Protein AF-A0A8I0LDJ9-F1 (afdb_monomer)

pLDDT: mean 96.71, std 2.51, range [83.69, 98.75]

Sequence (84 aa):
HLNAAIPEDIAFADSRIRKETIAAEDVLQDMGVFSMISSDSQAMGRVGEVITRTWQVAHRMKEQRGPLDGDFEHNDNNRIKRYI

Structure (mmCIF, N/CA/C/O backbone):
data_AF-A0A8I0LDJ9-F1
#
_entry.id   AF-A0A8I0LDJ9-F1
#
loop_
_atom_site.group_PDB
_atom_site.id
_atom_site.type_symbol
_atom_site.label_atom_id
_atom_site.label_alt_id
_atom_site.label_comp_id
_atom_site.label_asym_id
_atom_site.label_entity_id
_atom_site.label_seq_id
_atom_site.pdbx_PDB_ins_code
_atom_site.Cartn_x
_atom_site.Cartn_y
_atom_site.Cartn_z
_atom_site.occupancy
_atom_site.B_iso_or_equiv
_atom_site.auth_seq_id
_atom_site.auth_comp_id
_atom_site.auth_asym_id
_atom_site.auth_atom_id
_atom_site.pdbx_PDB_model_num
ATOM 1 N N . HIS A 1 1 ? 21.282 -3.818 -14.916 1.00 83.69 1 HIS A N 1
ATOM 2 C CA . HIS A 1 1 ? 20.554 -2.756 -15.632 1.00 83.69 1 HIS A CA 1
ATOM 3 C C . HIS A 1 1 ? 19.939 -3.407 -16.854 1.00 83.69 1 HIS A C 1
ATOM 5 O O . HIS A 1 1 ? 20.679 -4.077 -17.559 1.00 83.69 1 HIS A O 1
ATOM 11 N N . LEU A 1 2 ? 18.619 -3.300 -17.021 1.00 92.06 2 LEU A N 1
ATOM 12 C CA . LEU A 1 2 ? 17.890 -3.875 -18.159 1.00 92.06 2 LEU A CA 1
ATOM 13 C C . LEU A 1 2 ? 17.894 -2.890 -19.334 1.00 92.06 2 LEU A C 1
ATOM 15 O O . LEU A 1 2 ? 17.935 -1.677 -19.115 1.00 92.06 2 LEU A O 1
ATOM 19 N N . ASN A 1 3 ? 17.843 -3.402 -20.558 1.00 94.94 3 ASN A N 1
ATOM 20 C CA . ASN A 1 3 ? 17.831 -2.629 -21.791 1.00 94.94 3 ASN A CA 1
ATOM 21 C C . ASN A 1 3 ? 16.476 -2.753 -22.504 1.00 94.94 3 ASN A C 1
ATOM 23 O O . ASN A 1 3 ? 16.102 -3.820 -22.976 1.00 94.94 3 ASN A O 1
ATOM 27 N N . ALA A 1 4 ? 15.777 -1.628 -22.663 1.00 95.62 4 ALA A N 1
ATOM 28 C CA . ALA A 1 4 ? 14.471 -1.572 -23.321 1.00 95.62 4 ALA A CA 1
ATOM 29 C C . ALA A 1 4 ? 14.499 -1.880 -24.835 1.00 95.62 4 ALA A C 1
ATOM 31 O O . ALA A 1 4 ? 13.443 -1.962 -25.449 1.00 95.62 4 ALA A O 1
ATOM 32 N N . ALA A 1 5 ? 15.675 -2.027 -25.453 1.00 96.44 5 ALA A N 1
ATOM 33 C CA . ALA A 1 5 ? 15.810 -2.449 -26.849 1.00 96.44 5 ALA A CA 1
ATOM 34 C C . ALA A 1 5 ? 15.932 -3.976 -27.020 1.00 96.44 5 ALA A C 1
ATOM 36 O O . ALA A 1 5 ? 15.902 -4.456 -28.152 1.00 96.44 5 ALA A O 1
ATOM 37 N N . ILE A 1 6 ? 16.096 -4.733 -25.927 1.00 97.06 6 ILE A N 1
A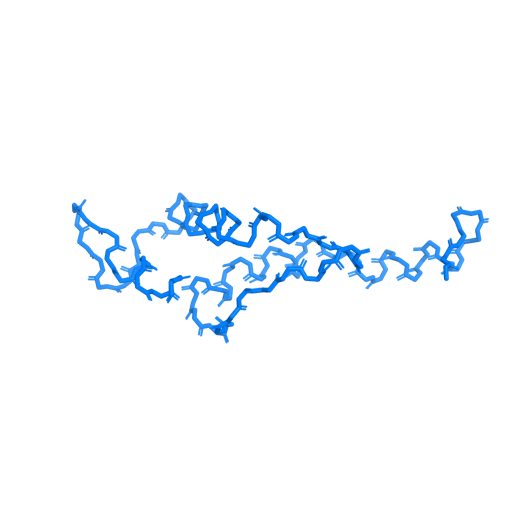TOM 38 C CA . ILE A 1 6 ? 16.268 -6.191 -25.947 1.00 97.06 6 ILE A CA 1
ATOM 39 C C . ILE A 1 6 ? 14.924 -6.847 -25.576 1.00 97.06 6 ILE A C 1
ATOM 41 O O . ILE A 1 6 ? 14.462 -6.661 -24.447 1.00 97.06 6 ILE A O 1
ATOM 45 N N . PRO A 1 7 ? 14.276 -7.608 -26.481 1.00 96.75 7 PRO A N 1
ATOM 46 C CA . PRO A 1 7 ? 12.985 -8.248 -26.208 1.00 96.75 7 PRO A CA 1
ATOM 47 C C . PRO A 1 7 ? 12.983 -9.148 -24.966 1.00 96.75 7 PRO A C 1
ATOM 49 O O . PRO A 1 7 ? 11.996 -9.189 -24.237 1.00 96.75 7 PRO A O 1
ATOM 52 N N . GLU A 1 8 ? 14.089 -9.837 -24.693 1.00 96.94 8 GLU A N 1
ATOM 53 C CA . GLU A 1 8 ? 14.253 -10.708 -23.528 1.00 96.94 8 GLU A CA 1
ATOM 54 C C . GLU A 1 8 ? 14.252 -9.920 -22.208 1.00 96.94 8 GLU A C 1
ATOM 56 O O . GLU A 1 8 ? 13.656 -10.366 -21.227 1.00 96.94 8 GLU A O 1
ATOM 61 N N . ASP A 1 9 ? 14.854 -8.727 -22.188 1.00 97.50 9 ASP A N 1
ATOM 62 C CA . ASP A 1 9 ? 14.869 -7.847 -21.014 1.00 97.50 9 ASP A CA 1
ATOM 63 C C . ASP A 1 9 ? 13.475 -7.261 -20.739 1.00 97.50 9 ASP A C 1
ATOM 65 O O . ASP A 1 9 ? 13.079 -7.124 -19.578 1.00 97.50 9 ASP A O 1
ATOM 69 N N . ILE A 1 10 ? 12.709 -6.963 -21.798 1.00 95.81 10 ILE A N 1
ATOM 70 C CA . ILE A 1 10 ? 11.300 -6.554 -21.691 1.00 95.81 10 ILE A CA 1
ATOM 71 C C . ILE A 1 10 ? 10.466 -7.712 -21.142 1.00 95.81 10 ILE A C 1
ATOM 73 O O . ILE A 1 10 ? 9.759 -7.539 -20.153 1.00 95.81 10 ILE A O 1
ATOM 77 N N . ALA A 1 11 ? 10.596 -8.908 -21.722 1.00 96.19 11 ALA A N 1
ATOM 78 C CA . ALA A 1 11 ? 9.864 -10.088 -21.271 1.00 96.19 11 ALA A CA 1
ATOM 79 C C . ALA A 1 11 ? 10.174 -10.422 -19.801 1.00 96.19 11 ALA A C 1
ATOM 81 O O . ALA A 1 11 ? 9.276 -10.779 -19.034 1.00 96.19 11 ALA A O 1
ATOM 82 N N . PHE A 1 12 ? 11.430 -10.254 -19.374 1.00 95.69 12 PHE A N 1
ATOM 83 C CA . PHE A 1 12 ? 11.816 -10.391 -17.973 1.00 95.69 12 PHE A CA 1
ATOM 84 C C . PHE A 1 12 ? 11.130 -9.344 -17.082 1.00 95.69 12 PHE A C 1
ATOM 86 O O . PHE A 1 12 ? 10.583 -9.707 -16.036 1.00 95.69 12 PHE A O 1
ATOM 93 N N . ALA A 1 13 ? 11.104 -8.070 -17.487 1.00 95.31 13 ALA A N 1
ATOM 94 C CA . ALA A 1 13 ? 10.417 -7.010 -16.749 1.00 95.31 13 ALA A CA 1
ATOM 95 C C . ALA A 1 13 ? 8.897 -7.249 -16.651 1.00 95.31 13 ALA A C 1
ATOM 97 O O . ALA A 1 13 ? 8.343 -7.172 -15.550 1.00 95.31 13 ALA A O 1
ATOM 98 N N . ASP A 1 14 ? 8.242 -7.629 -17.750 1.00 93.75 14 ASP A N 1
ATOM 99 C CA . ASP A 1 14 ? 6.807 -7.945 -17.797 1.00 93.75 14 ASP A CA 1
ATOM 100 C C . ASP A 1 14 ? 6.466 -9.149 -16.914 1.00 93.75 14 ASP A C 1
ATOM 102 O O . ASP A 1 14 ? 5.453 -9.166 -16.214 1.00 93.75 14 ASP A O 1
ATOM 106 N N . SER A 1 15 ? 7.362 -10.138 -16.849 1.00 95.62 15 SER A N 1
ATOM 107 C CA . SER A 1 15 ? 7.203 -11.269 -15.935 1.00 95.62 15 SER A CA 1
ATOM 108 C C . SER A 1 15 ? 7.291 -10.867 -14.459 1.00 95.62 15 SER A C 1
ATOM 110 O O . SER A 1 15 ? 6.894 -11.648 -13.596 1.00 95.62 15 SER A O 1
ATOM 112 N N . ARG A 1 16 ? 7.805 -9.678 -14.126 1.00 97.06 16 ARG A N 1
ATOM 113 C CA . ARG A 1 16 ? 7.969 -9.202 -12.745 1.00 97.06 16 ARG A CA 1
ATOM 114 C C . ARG A 1 16 ? 6.895 -8.194 -12.337 1.00 97.06 16 ARG A C 1
ATOM 116 O O . ARG A 1 16 ? 6.446 -8.241 -11.194 1.00 97.06 16 ARG A O 1
ATOM 123 N N . ILE A 1 17 ? 6.473 -7.306 -13.235 1.00 96.88 17 ILE A N 1
ATOM 124 C CA . ILE A 1 17 ? 5.484 -6.258 -12.946 1.00 96.88 17 ILE A CA 1
ATOM 125 C C . ILE A 1 17 ? 4.079 -6.770 -13.269 1.00 96.88 17 ILE A C 1
ATOM 127 O O . ILE A 1 17 ? 3.595 -6.648 -14.389 1.00 96.88 17 ILE A O 1
ATOM 131 N N . ARG A 1 18 ? 3.411 -7.349 -12.267 1.00 98.06 18 ARG A N 1
ATOM 132 C CA . ARG A 1 18 ? 2.091 -7.978 -12.432 1.00 98.06 18 ARG A CA 1
ATOM 133 C C . ARG A 1 18 ? 1.034 -7.211 -11.653 1.00 98.06 18 ARG A C 1
ATOM 135 O O . ARG A 1 18 ? 1.146 -7.034 -10.438 1.00 98.06 18 ARG A O 1
ATOM 142 N N . LYS A 1 19 ? -0.016 -6.767 -12.343 1.00 97.81 19 LYS A N 1
ATOM 143 C CA . LYS A 1 19 ? -1.091 -5.963 -11.743 1.00 97.81 19 LYS A CA 1
ATOM 144 C C . LYS A 1 19 ? -1.839 -6.741 -10.660 1.00 97.81 19 LYS A C 1
ATOM 146 O O . LYS A 1 19 ? -2.241 -6.167 -9.653 1.00 97.81 19 LYS A O 1
ATOM 151 N N . GLU A 1 20 ? -1.996 -8.042 -10.862 1.00 97.69 20 GLU A N 1
ATOM 152 C CA . GLU A 1 20 ? -2.712 -8.957 -9.980 1.00 97.69 20 GLU A CA 1
ATOM 153 C C . GLU A 1 20 ? -2.012 -9.069 -8.627 1.00 97.69 20 GLU A C 1
ATOM 155 O O . GLU A 1 20 ? -2.659 -8.968 -7.588 1.00 97.69 20 GLU A O 1
ATOM 160 N N . THR A 1 21 ? -0.684 -9.224 -8.624 1.00 98.06 21 THR A N 1
ATOM 161 C CA . THR A 1 21 ? 0.078 -9.373 -7.377 1.00 98.06 21 THR A CA 1
ATOM 162 C C . THR A 1 21 ? 0.219 -8.052 -6.631 1.00 98.06 21 THR A C 1
ATOM 164 O O . THR A 1 21 ? 0.183 -8.060 -5.408 1.00 98.06 21 THR A O 1
ATOM 167 N N . ILE A 1 22 ? 0.306 -6.923 -7.344 1.00 98.19 22 ILE A N 1
ATOM 168 C CA . ILE A 1 22 ? 0.295 -5.584 -6.729 1.00 98.19 22 ILE A CA 1
ATOM 169 C C . ILE A 1 22 ? -1.072 -5.300 -6.085 1.00 98.19 22 ILE A C 1
ATOM 171 O O . ILE A 1 22 ? -1.147 -4.788 -4.976 1.00 98.19 22 ILE A O 1
ATOM 175 N N . ALA A 1 23 ? -2.177 -5.667 -6.741 1.00 97.62 23 ALA A N 1
ATOM 176 C CA . ALA A 1 23 ? -3.506 -5.527 -6.143 1.00 97.62 23 ALA A CA 1
ATOM 177 C C . ALA A 1 23 ? -3.705 -6.464 -4.938 1.00 97.62 23 ALA A C 1
ATOM 179 O O . ALA A 1 23 ? -4.357 -6.086 -3.966 1.00 97.62 23 ALA A O 1
ATOM 180 N N . ALA A 1 24 ? -3.143 -7.675 -4.992 1.00 98.25 24 ALA A N 1
ATOM 181 C CA . ALA A 1 24 ? -3.174 -8.607 -3.872 1.00 98.25 24 ALA A CA 1
ATOM 182 C C . ALA A 1 24 ? -2.378 -8.087 -2.664 1.00 98.25 24 ALA A C 1
ATOM 184 O O . ALA A 1 24 ? -2.816 -8.294 -1.537 1.00 98.25 24 ALA A O 1
ATOM 185 N N . GLU A 1 25 ? -1.256 -7.395 -2.879 1.00 98.62 25 GLU A N 1
ATOM 186 C CA . GLU A 1 25 ? -0.447 -6.798 -1.808 1.00 98.62 25 GLU A CA 1
ATOM 187 C C . GLU A 1 25 ? -1.262 -5.840 -0.928 1.00 98.62 25 GLU A C 1
ATOM 189 O O . GLU A 1 25 ? -1.247 -5.998 0.292 1.00 98.62 25 GLU A O 1
ATOM 194 N N . ASP A 1 26 ? -2.050 -4.935 -1.523 1.00 97.81 26 ASP A N 1
ATOM 195 C CA . ASP A 1 26 ? -2.930 -4.018 -0.777 1.00 97.81 26 ASP A CA 1
ATOM 196 C C . ASP A 1 26 ? -3.892 -4.788 0.155 1.00 97.81 26 ASP A C 1
ATOM 198 O O . ASP A 1 26 ? -4.049 -4.454 1.334 1.00 97.81 26 ASP A O 1
ATOM 202 N N . VAL A 1 27 ? -4.511 -5.858 -0.360 1.00 97.94 27 VAL A N 1
ATOM 203 C CA . VAL A 1 27 ? -5.457 -6.693 0.398 1.00 97.94 27 VAL A CA 1
ATOM 204 C C . VAL A 1 27 ? -4.743 -7.483 1.495 1.00 97.94 27 VAL A C 1
ATOM 206 O O . VAL A 1 27 ? -5.241 -7.559 2.617 1.00 97.94 27 VAL A O 1
ATOM 209 N N . LEU A 1 28 ? -3.577 -8.061 1.201 1.00 98.44 28 LEU A N 1
ATOM 210 C CA . LEU A 1 28 ? -2.785 -8.832 2.162 1.00 98.44 28 LEU A CA 1
ATOM 211 C C . LEU A 1 28 ? -2.254 -7.954 3.300 1.00 98.44 28 LEU A C 1
ATOM 213 O O . LEU A 1 28 ? -2.216 -8.405 4.448 1.00 98.44 28 LEU A O 1
ATOM 217 N N . GLN A 1 29 ? -1.914 -6.699 3.008 1.00 98.44 29 GLN A N 1
ATOM 218 C CA . GLN A 1 29 ? -1.572 -5.704 4.018 1.00 98.44 29 GLN A CA 1
ATOM 219 C C . GLN A 1 29 ? -2.774 -5.413 4.930 1.00 98.44 29 GLN A C 1
ATOM 221 O O . GLN A 1 29 ? -2.652 -5.499 6.152 1.00 98.44 29 GLN A O 1
ATOM 226 N N . ASP A 1 30 ? -3.958 -5.151 4.364 1.00 98.00 30 ASP A N 1
ATOM 227 C CA . ASP A 1 30 ? -5.177 -4.875 5.147 1.00 98.00 30 ASP A CA 1
ATOM 228 C C . ASP A 1 30 ? -5.650 -6.096 5.943 1.00 98.00 30 ASP A C 1
ATOM 230 O O . ASP A 1 30 ? -6.204 -5.954 7.029 1.00 98.00 30 ASP A O 1
ATOM 234 N N . MET A 1 31 ? -5.390 -7.313 5.455 1.00 97.62 31 MET A N 1
ATOM 235 C CA . MET A 1 31 ? -5.615 -8.566 6.187 1.00 97.62 31 MET A CA 1
ATOM 236 C C . MET A 1 31 ? -4.610 -8.792 7.328 1.00 97.62 31 MET A C 1
ATOM 238 O O . MET A 1 31 ? -4.847 -9.655 8.171 1.00 97.62 31 MET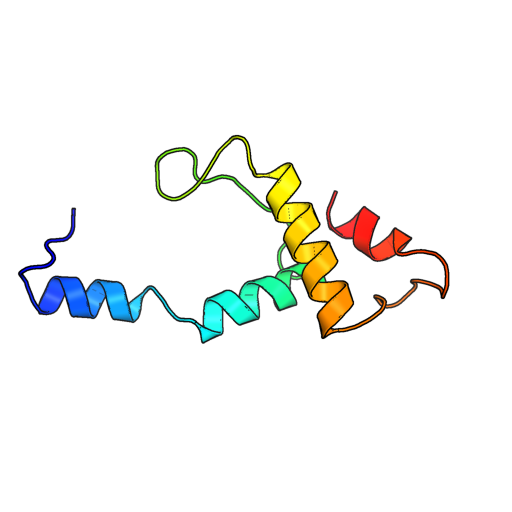 A O 1
ATOM 242 N N . GLY A 1 32 ? -3.516 -8.026 7.384 1.00 97.19 32 GLY A N 1
ATOM 243 C CA . GLY A 1 32 ? -2.441 -8.207 8.363 1.00 97.19 32 GLY A CA 1
ATOM 244 C C . GLY A 1 32 ? -1.541 -9.412 8.077 1.00 97.19 32 GLY A C 1
ATOM 245 O O . GLY A 1 32 ? -0.845 -9.877 8.977 1.00 97.19 32 GLY A O 1
ATOM 246 N N . VAL A 1 33 ? -1.559 -9.937 6.846 1.00 98.25 33 VAL A N 1
ATOM 247 C CA . VAL A 1 33 ? -0.655 -11.016 6.412 1.00 98.25 33 VAL A CA 1
ATOM 248 C C . VAL A 1 33 ? 0.764 -10.474 6.248 1.00 98.25 33 VAL A C 1
ATOM 250 O O . VAL A 1 33 ? 1.728 -11.121 6.652 1.00 98.25 33 VAL A O 1
ATOM 253 N N . PHE A 1 34 ? 0.893 -9.266 5.697 1.00 97.94 34 PHE A N 1
ATOM 254 C CA . PHE A 1 34 ? 2.142 -8.514 5.709 1.00 97.94 34 PHE A CA 1
ATOM 255 C C . PHE A 1 34 ? 2.210 -7.623 6.945 1.00 97.94 34 PHE A C 1
ATOM 257 O O . PHE A 1 34 ? 1.267 -6.908 7.272 1.00 97.94 34 PHE A O 1
ATOM 264 N N . SER A 1 35 ? 3.341 -7.688 7.646 1.00 97.06 35 SER A N 1
ATOM 265 C CA . SER A 1 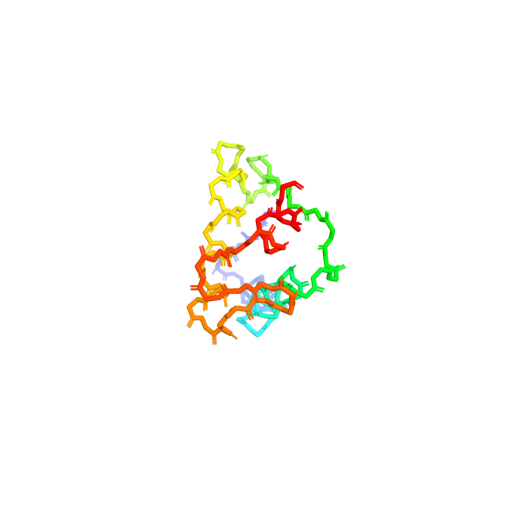35 ? 3.489 -7.073 8.971 1.00 97.06 35 SER A CA 1
ATOM 266 C C . SER A 1 35 ? 4.272 -5.761 8.962 1.00 97.06 35 SER A C 1
ATOM 268 O O . SER A 1 35 ? 4.403 -5.138 10.008 1.00 97.06 35 SER A O 1
ATOM 270 N N . MET A 1 36 ? 4.842 -5.356 7.822 1.00 97.75 36 MET A N 1
ATOM 271 C CA . MET A 1 36 ? 5.710 -4.178 7.719 1.00 97.75 36 MET A CA 1
ATOM 272 C C . MET A 1 36 ? 5.657 -3.569 6.316 1.00 97.75 36 MET A C 1
ATOM 274 O O . MET A 1 36 ? 5.586 -4.296 5.329 1.00 97.75 36 MET A O 1
ATOM 278 N N . ILE A 1 37 ? 5.786 -2.243 6.241 1.00 98.00 37 ILE A N 1
ATOM 279 C CA . ILE A 1 37 ? 5.997 -1.483 5.002 1.00 98.00 37 ILE A CA 1
ATOM 280 C C . ILE A 1 37 ? 7.381 -0.830 5.086 1.00 98.00 37 ILE A C 1
ATOM 282 O O . ILE A 1 37 ? 7.746 -0.267 6.118 1.00 98.00 37 ILE A O 1
ATOM 286 N N . SER A 1 38 ? 8.165 -0.900 4.008 1.00 97.69 38 SER A N 1
ATOM 287 C CA . SER A 1 38 ? 9.511 -0.312 3.936 1.00 97.69 38 SER A CA 1
ATOM 288 C C . SER A 1 38 ? 9.692 0.543 2.677 1.00 97.69 38 SER A C 1
ATOM 290 O O . SER A 1 38 ? 8.810 0.594 1.824 1.00 97.69 38 SER A O 1
ATOM 292 N N . SER A 1 39 ? 10.807 1.276 2.583 1.00 97.75 39 SER A N 1
ATOM 293 C CA . SER A 1 39 ? 10.979 2.310 1.551 1.00 97.75 39 SER A CA 1
ATOM 294 C C . SER A 1 39 ? 11.638 1.854 0.260 1.00 97.75 39 SER A C 1
ATOM 296 O O . SER A 1 39 ? 11.390 2.484 -0.759 1.00 97.75 39 SER A O 1
ATOM 298 N N . ASP A 1 40 ? 12.541 0.875 0.320 1.00 97.44 40 ASP A N 1
ATOM 299 C CA . ASP A 1 40 ? 13.505 0.584 -0.751 1.00 97.44 40 ASP A CA 1
ATOM 300 C C . ASP A 1 40 ? 14.192 1.856 -1.317 1.00 97.44 40 ASP A C 1
ATOM 302 O O . ASP A 1 40 ? 14.152 2.177 -2.510 1.00 97.44 40 ASP A O 1
ATOM 306 N N . SER A 1 41 ? 14.741 2.676 -0.411 1.00 95.00 41 SER A N 1
ATOM 307 C CA . SER A 1 41 ? 15.230 4.028 -0.703 1.00 95.00 41 SER A CA 1
ATOM 308 C C . SER A 1 41 ? 16.230 4.081 -1.860 1.00 95.00 41 SER A C 1
ATOM 310 O O . SER A 1 41 ? 17.294 3.471 -1.788 1.00 95.00 41 SER A O 1
ATOM 312 N N . GLN A 1 42 ? 15.912 4.879 -2.886 1.00 95.19 42 GLN A N 1
ATOM 313 C CA . GLN A 1 42 ? 16.738 5.104 -4.088 1.00 95.19 42 GLN A CA 1
ATOM 314 C C . GLN A 1 42 ? 16.982 3.857 -4.956 1.00 95.19 42 GLN A C 1
ATOM 316 O O . GLN A 1 42 ? 17.646 3.962 -5.986 1.00 95.19 42 GLN A O 1
ATOM 321 N N . ALA A 1 43 ? 16.411 2.709 -4.588 1.00 94.62 43 ALA A N 1
ATOM 322 C CA . ALA A 1 43 ? 16.609 1.428 -5.258 1.00 94.62 43 ALA A CA 1
ATOM 323 C C . ALA A 1 43 ? 15.293 0.761 -5.687 1.00 94.62 43 ALA A C 1
ATOM 325 O O . ALA A 1 43 ? 15.310 -0.431 -5.961 1.00 94.62 43 ALA A O 1
ATOM 326 N N . MET A 1 44 ? 14.215 1.560 -5.781 1.00 96.00 44 MET A N 1
ATOM 327 C CA . MET A 1 44 ? 12.880 1.343 -6.387 1.00 96.00 44 MET A CA 1
ATOM 328 C C . MET A 1 44 ? 11.758 1.983 -5.546 1.00 96.00 44 MET A C 1
ATOM 330 O O . MET A 1 44 ? 10.599 1.985 -5.964 1.00 96.00 44 MET A O 1
ATOM 334 N N . GLY A 1 45 ? 12.085 2.620 -4.418 1.00 97.00 45 GLY A N 1
ATOM 335 C CA . GLY A 1 45 ? 11.121 3.388 -3.640 1.00 97.00 45 GLY A CA 1
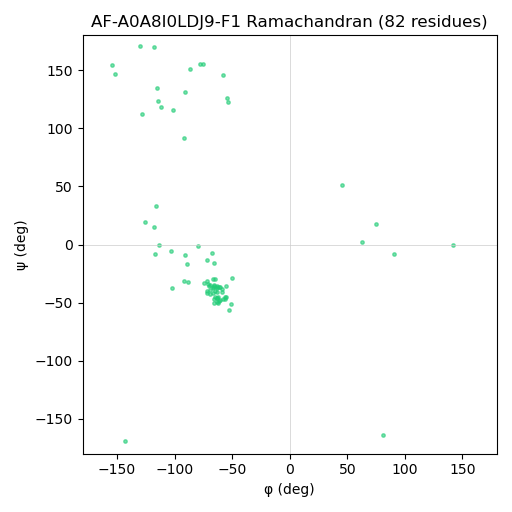ATOM 336 C C . GLY A 1 45 ? 11.672 4.661 -2.992 1.00 97.00 45 GLY A C 1
ATOM 337 O O . GLY A 1 45 ? 12.721 5.204 -3.361 1.00 97.00 45 GLY A O 1
ATOM 338 N N . ARG A 1 46 ? 10.860 5.231 -2.097 1.00 98.19 46 ARG A N 1
ATOM 339 C CA . ARG A 1 46 ? 10.948 6.632 -1.660 1.00 98.19 46 ARG A CA 1
ATOM 340 C C . ARG A 1 46 ? 10.983 6.717 -0.135 1.00 98.19 46 ARG A C 1
ATOM 342 O O . ARG A 1 46 ? 9.985 6.456 0.529 1.00 98.19 46 ARG A O 1
ATOM 349 N N . VAL A 1 47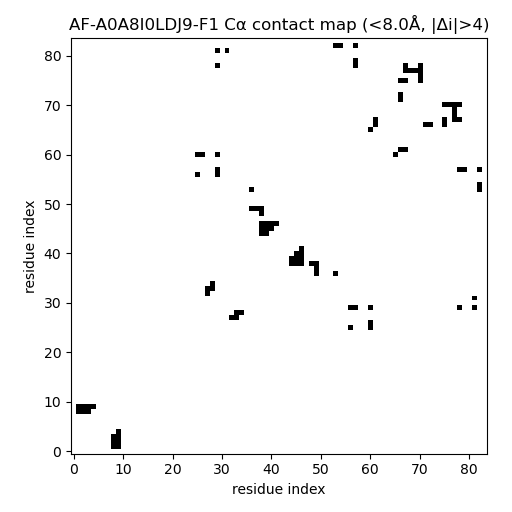 ? 12.123 7.138 0.420 1.00 98.06 47 VAL A N 1
ATOM 350 C CA . VAL A 1 47 ? 12.344 7.200 1.881 1.00 98.06 47 VAL A CA 1
ATOM 351 C C . VAL A 1 47 ? 11.374 8.144 2.600 1.00 98.06 47 VAL A C 1
ATOM 353 O O . VAL A 1 47 ? 10.903 7.827 3.686 1.00 98.06 47 VAL A O 1
ATOM 356 N N . GLY A 1 48 ? 11.018 9.270 1.976 1.00 98.19 48 GLY A N 1
ATOM 357 C CA . GLY A 1 48 ? 10.113 10.269 2.555 1.00 98.19 48 GLY A CA 1
ATOM 358 C C . GLY A 1 48 ? 8.624 9.926 2.461 1.00 98.19 48 GLY A C 1
ATOM 359 O O . GLY A 1 48 ? 7.802 10.712 2.917 1.00 98.19 48 GLY A O 1
ATOM 360 N N . GLU A 1 49 ? 8.259 8.789 1.861 1.00 98.62 49 GLU A N 1
ATOM 361 C CA . GLU A 1 49 ? 6.857 8.433 1.613 1.00 98.62 49 GLU A CA 1
ATOM 362 C C . GLU A 1 49 ? 6.373 7.213 2.402 1.00 98.62 49 GLU A C 1
ATOM 364 O O . GLU A 1 49 ? 5.201 6.883 2.278 1.00 98.62 49 GLU A O 1
ATOM 369 N N . VAL A 1 50 ? 7.207 6.566 3.229 1.00 98.50 50 VAL A N 1
ATOM 370 C CA . VAL A 1 50 ? 6.819 5.336 3.958 1.00 98.50 50 VAL A CA 1
ATOM 371 C C . VAL A 1 50 ? 5.519 5.542 4.736 1.00 98.50 50 VAL A C 1
ATOM 373 O O . VAL A 1 50 ? 4.531 4.866 4.477 1.00 98.50 50 VAL A O 1
ATOM 376 N N . ILE A 1 51 ? 5.489 6.548 5.614 1.00 98.69 51 ILE A N 1
ATOM 377 C CA . ILE A 1 51 ? 4.325 6.849 6.458 1.00 98.69 51 ILE A CA 1
ATOM 378 C C . ILE A 1 51 ? 3.114 7.240 5.599 1.00 98.69 51 ILE A C 1
ATOM 380 O O . ILE A 1 51 ? 2.010 6.746 5.805 1.00 98.69 51 ILE A O 1
ATOM 384 N N . THR A 1 52 ? 3.304 8.108 4.605 1.00 98.69 52 THR A N 1
ATOM 385 C CA . THR A 1 52 ? 2.209 8.563 3.738 1.00 98.69 52 THR A CA 1
ATOM 386 C C . THR A 1 52 ? 1.602 7.411 2.934 1.00 98.69 52 THR A C 1
ATOM 388 O O . THR A 1 52 ? 0.382 7.330 2.808 1.00 98.69 52 THR A O 1
ATOM 391 N N . ARG A 1 53 ? 2.426 6.496 2.409 1.00 98.56 53 ARG A N 1
ATOM 392 C CA . ARG A 1 53 ? 1.978 5.339 1.620 1.00 98.56 53 ARG A CA 1
ATOM 393 C C . ARG A 1 53 ? 1.237 4.326 2.481 1.00 98.56 53 ARG A C 1
ATOM 395 O O . ARG A 1 53 ? 0.190 3.854 2.050 1.00 98.56 53 ARG A O 1
ATOM 402 N N . THR A 1 54 ? 1.697 4.086 3.709 1.00 98.75 54 THR A N 1
ATOM 403 C CA . THR A 1 54 ? 0.972 3.294 4.712 1.00 98.75 54 THR A CA 1
ATOM 404 C C . THR A 1 54 ? -0.472 3.784 4.867 1.00 98.75 54 THR A C 1
ATOM 406 O O . THR A 1 54 ? -1.415 3.005 4.719 1.00 98.75 54 THR A O 1
ATOM 409 N N . TRP A 1 55 ? -0.669 5.089 5.072 1.00 98.75 55 TRP A N 1
ATOM 410 C CA . TRP A 1 55 ? -2.012 5.654 5.2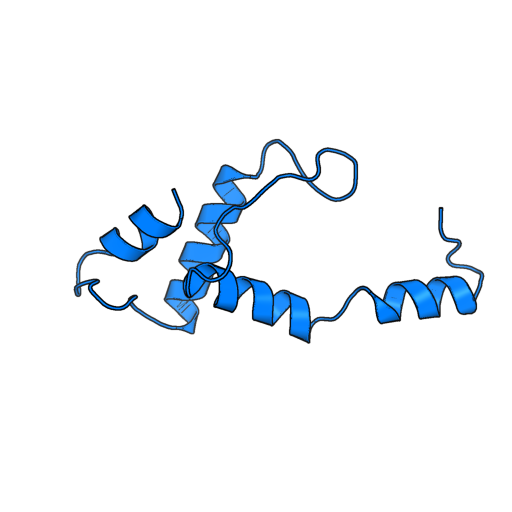41 1.00 98.75 55 TRP A CA 1
ATOM 411 C C . TRP A 1 55 ? -2.841 5.682 3.953 1.00 98.75 55 TRP A C 1
ATOM 413 O O . TRP A 1 55 ? -4.058 5.515 4.010 1.00 98.75 55 TRP A O 1
ATOM 423 N N . GLN A 1 56 ? -2.211 5.844 2.786 1.00 98.69 56 GLN A N 1
ATOM 424 C CA . GLN A 1 56 ? -2.904 5.766 1.496 1.00 98.69 56 GLN A CA 1
ATOM 425 C C . GLN A 1 56 ? -3.468 4.367 1.227 1.00 98.69 56 GLN A C 1
ATOM 427 O O . GLN A 1 56 ? -4.596 4.256 0.747 1.00 98.69 56 GLN A O 1
ATOM 432 N N . VAL A 1 57 ? -2.726 3.309 1.572 1.00 98.38 57 VAL A N 1
ATOM 433 C CA . VAL A 1 57 ? -3.221 1.928 1.465 1.00 98.38 57 VAL A CA 1
ATOM 434 C C . VAL A 1 57 ? -4.371 1.706 2.448 1.00 98.38 57 VAL A C 1
ATOM 436 O O . VAL A 1 57 ? -5.425 1.229 2.033 1.00 98.38 57 VAL A O 1
ATOM 439 N N . ALA A 1 58 ? -4.233 2.125 3.712 1.00 98.50 58 ALA A N 1
ATOM 440 C CA . ALA A 1 58 ? -5.312 2.017 4.702 1.00 98.50 58 ALA A CA 1
ATOM 441 C C . ALA A 1 58 ? -6.606 2.710 4.232 1.00 98.50 58 ALA A C 1
ATOM 443 O O . ALA A 1 58 ? -7.696 2.140 4.319 1.00 98.50 58 ALA A O 1
ATOM 444 N N . HIS A 1 59 ? -6.489 3.923 3.687 1.00 98.38 59 HIS A N 1
ATOM 445 C CA . HIS A 1 59 ? -7.614 4.670 3.129 1.00 98.38 59 HIS A CA 1
ATOM 446 C C . HIS A 1 59 ? -8.256 3.942 1.940 1.00 98.38 59 HIS A C 1
ATOM 448 O O . HIS A 1 59 ? -9.464 3.706 1.949 1.00 98.38 59 HIS A O 1
ATOM 454 N N . ARG A 1 60 ? -7.456 3.516 0.955 1.00 98.25 60 ARG A N 1
ATOM 455 C CA . ARG A 1 60 ? -7.953 2.785 -0.219 1.00 98.25 60 ARG A CA 1
ATOM 456 C C . ARG A 1 60 ? -8.672 1.495 0.176 1.00 98.25 60 ARG A C 1
ATOM 458 O O . ARG A 1 60 ? -9.705 1.159 -0.399 1.00 98.25 60 ARG A O 1
ATOM 465 N N . MET A 1 61 ? -8.142 0.768 1.154 1.00 98.19 61 MET A N 1
ATOM 466 C CA . MET A 1 61 ? -8.741 -0.479 1.628 1.00 98.19 61 MET A CA 1
ATOM 467 C C . MET A 1 61 ? -10.057 -0.240 2.358 1.00 98.19 61 MET A C 1
ATOM 469 O O . MET A 1 61 ? -10.998 -1.007 2.163 1.00 98.19 61 MET A O 1
ATOM 473 N N . LYS A 1 62 ? -10.188 0.874 3.086 1.00 97.25 62 LYS A N 1
ATOM 474 C CA . LYS A 1 62 ? -11.483 1.311 3.613 1.00 97.25 62 LYS A CA 1
ATOM 475 C C . LYS A 1 62 ? -12.500 1.583 2.509 1.00 97.25 62 LYS A C 1
ATOM 477 O O . LYS A 1 62 ? -13.622 1.099 2.605 1.00 97.25 62 LYS A O 1
ATOM 482 N N . GLU A 1 63 ? -12.126 2.325 1.469 1.00 97.56 63 GLU A N 1
ATOM 483 C CA . GLU A 1 63 ? -13.047 2.643 0.368 1.00 97.56 63 GLU A CA 1
ATOM 484 C C . GLU A 1 63 ? -13.502 1.393 -0.395 1.00 97.56 63 GLU A C 1
ATOM 486 O O . GLU A 1 63 ? -14.660 1.298 -0.793 1.00 97.56 63 GLU A O 1
ATOM 491 N N . GLN A 1 64 ? -12.605 0.422 -0.589 1.00 97.06 64 GLN A N 1
ATOM 492 C CA . GLN A 1 64 ? -12.883 -0.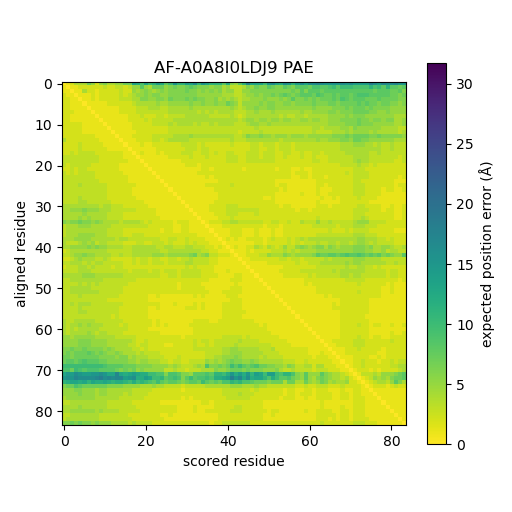763 -1.406 1.00 97.06 64 GLN A CA 1
ATOM 493 C C . GLN A 1 64 ? -13.507 -1.924 -0.625 1.00 97.06 64 GLN A C 1
ATOM 495 O O . GLN A 1 64 ? -14.278 -2.691 -1.198 1.00 97.06 64 GLN A O 1
ATOM 500 N N . ARG A 1 65 ? -13.163 -2.086 0.658 1.00 95.81 65 ARG A N 1
ATOM 501 C CA . ARG A 1 65 ? -13.569 -3.240 1.483 1.00 95.81 65 ARG A CA 1
ATOM 502 C C . ARG A 1 65 ? -14.449 -2.869 2.675 1.00 95.81 65 ARG A C 1
ATOM 504 O O . ARG A 1 65 ? -14.980 -3.765 3.321 1.00 95.81 65 ARG A O 1
ATOM 511 N N . GLY A 1 66 ? -14.622 -1.580 2.954 1.00 95.44 66 GLY A N 1
ATOM 512 C CA . GLY A 1 66 ? -15.396 -1.095 4.090 1.00 95.44 66 GLY A CA 1
ATOM 513 C C . GLY A 1 66 ? -14.625 -1.123 5.418 1.00 95.44 66 GLY A C 1
ATOM 514 O O . GLY A 1 66 ? -13.386 -1.186 5.429 1.00 95.44 66 GLY A O 1
ATOM 515 N N . PRO A 1 67 ? -15.341 -1.013 6.551 1.00 96.00 67 PRO A N 1
ATOM 516 C CA . PRO A 1 67 ? -14.763 -1.107 7.893 1.00 96.00 67 PRO A CA 1
ATOM 517 C C . PRO A 1 67 ? -14.037 -2.440 8.112 1.00 96.00 67 PRO A C 1
ATOM 519 O O . PRO A 1 67 ? -14.449 -3.464 7.568 1.00 96.00 67 PRO A O 1
ATOM 522 N N . LEU A 1 68 ? -12.953 -2.430 8.892 1.00 96.12 68 LEU A N 1
ATOM 523 C CA . LEU A 1 68 ? -12.270 -3.663 9.280 1.00 96.12 68 LEU A CA 1
ATOM 524 C C . LEU A 1 68 ? -13.053 -4.366 10.400 1.00 96.12 68 LEU A C 1
ATOM 526 O O . LEU A 1 68 ? -13.759 -3.719 11.172 1.00 96.12 68 LEU A O 1
ATOM 530 N N . ASP A 1 69 ? -12.901 -5.682 10.532 1.00 93.75 69 ASP A N 1
ATOM 531 C CA . ASP A 1 69 ? -13.494 -6.419 11.648 1.00 93.75 69 ASP A CA 1
ATOM 532 C C . ASP A 1 69 ? -13.079 -5.808 12.997 1.00 93.75 69 ASP A C 1
ATOM 534 O O . ASP A 1 69 ? -11.893 -5.638 13.294 1.00 93.75 69 ASP A O 1
ATOM 538 N N . GLY A 1 70 ? -14.078 -5.477 13.817 1.00 92.31 70 GLY A N 1
ATOM 539 C CA . GLY A 1 70 ? -13.900 -4.816 15.111 1.00 92.31 70 GLY A CA 1
ATOM 540 C C . GLY A 1 70 ? -13.929 -3.284 15.066 1.00 92.31 70 GLY A C 1
ATOM 541 O O . GLY A 1 70 ? -13.956 -2.670 16.135 1.00 92.31 70 GLY A O 1
ATOM 542 N N . ASP A 1 71 ? -13.938 -2.663 13.882 1.00 95.25 71 ASP A N 1
ATOM 543 C CA . ASP A 1 71 ? -14.234 -1.234 13.734 1.00 95.25 71 ASP A CA 1
ATOM 544 C C . ASP A 1 71 ? -15.739 -0.959 13.885 1.00 95.25 71 ASP A C 1
ATOM 546 O O . ASP A 1 71 ? -16.585 -1.833 13.681 1.00 95.25 71 ASP A O 1
ATOM 550 N N . PHE A 1 72 ? -16.078 0.273 14.269 1.00 90.19 72 PHE A N 1
ATOM 551 C CA . PHE A 1 72 ? -17.462 0.717 14.468 1.00 90.19 72 PHE A CA 1
ATOM 552 C C . PHE A 1 72 ? -17.807 1.857 13.506 1.00 90.19 72 PHE A C 1
ATOM 554 O O . PHE A 1 72 ? -16.930 2.460 12.898 1.00 90.19 72 PHE A O 1
ATOM 561 N N . GLU A 1 73 ? -19.089 2.220 13.425 1.00 86.00 73 GLU A N 1
ATOM 562 C CA . GLU A 1 73 ? -19.615 3.235 12.494 1.00 86.00 73 GLU A CA 1
ATOM 563 C C . GLU A 1 73 ? -18.851 4.575 12.497 1.00 86.00 73 GLU A C 1
ATOM 565 O O . GLU A 1 73 ? -18.783 5.263 11.479 1.00 86.00 73 GLU A O 1
ATOM 570 N N . HIS A 1 74 ? -18.242 4.949 13.625 1.00 92.38 74 HIS A N 1
ATOM 571 C CA . HIS A 1 74 ? -17.569 6.238 13.799 1.00 92.38 74 HIS A CA 1
ATOM 572 C C . HIS A 1 74 ? -16.062 6.134 14.074 1.00 92.38 74 HIS A C 1
ATOM 574 O O . HIS A 1 74 ? -15.468 7.109 14.534 1.00 92.38 74 HIS A O 1
ATOM 580 N N . ASN A 1 75 ? -15.423 4.980 13.848 1.00 95.81 75 ASN A N 1
ATOM 581 C CA . ASN A 1 75 ? -13.967 4.871 13.983 1.00 95.81 75 ASN A CA 1
ATOM 582 C C . ASN A 1 75 ? 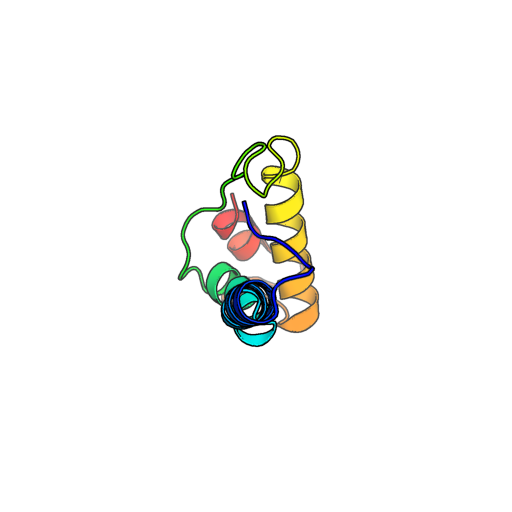-13.356 3.759 13.127 1.00 95.81 75 ASN A C 1
ATOM 584 O O . ASN A 1 75 ? -13.997 2.756 12.851 1.00 95.81 75 ASN A O 1
ATOM 588 N N . ASP A 1 76 ? -12.076 3.930 12.795 1.00 97.94 76 ASP A N 1
ATOM 589 C CA . ASP A 1 76 ? -11.246 2.947 12.088 1.00 97.94 76 ASP A CA 1
ATOM 590 C C . ASP A 1 76 ? -10.085 2.473 12.979 1.00 97.94 76 ASP A C 1
ATOM 592 O O . ASP A 1 76 ? -8.960 2.279 12.518 1.00 97.94 76 ASP A O 1
ATOM 596 N N . ASN A 1 77 ? -10.302 2.406 14.296 1.00 97.94 77 ASN A N 1
ATOM 597 C CA . ASN A 1 77 ? -9.223 2.265 15.273 1.00 97.94 77 ASN A CA 1
ATOM 598 C C . ASN A 1 77 ? -8.411 0.978 15.082 1.00 97.94 77 ASN A C 1
ATOM 600 O O . ASN A 1 77 ? -7.199 0.997 15.295 1.00 97.94 77 ASN A O 1
ATOM 604 N N . ASN A 1 78 ? -9.045 -0.133 14.706 1.00 97.62 78 ASN A N 1
ATOM 605 C CA . ASN A 1 78 ? -8.352 -1.401 14.491 1.00 97.62 78 ASN A CA 1
ATOM 606 C C . ASN A 1 78 ? -7.525 -1.351 13.215 1.00 97.62 78 ASN A C 1
ATOM 608 O O . ASN A 1 78 ? -6.369 -1.776 13.233 1.00 97.62 78 ASN A O 1
ATOM 612 N N . ARG A 1 79 ? -8.067 -0.768 12.138 1.00 97.94 79 ARG A N 1
ATOM 613 C CA . ARG A 1 79 ? -7.286 -0.525 10.924 1.00 97.94 79 ARG A CA 1
ATOM 614 C C . ARG A 1 79 ? -6.111 0.409 11.215 1.00 97.94 79 ARG A C 1
ATOM 616 O O . ARG A 1 79 ? -4.981 0.065 10.904 1.00 97.94 79 ARG A O 1
ATOM 623 N N . ILE A 1 80 ? -6.327 1.534 11.893 1.00 98.12 80 ILE A N 1
ATOM 624 C CA . ILE A 1 80 ? -5.255 2.486 12.223 1.00 98.12 80 ILE A CA 1
ATOM 625 C C . ILE A 1 80 ? -4.147 1.817 13.042 1.00 98.12 80 ILE A C 1
ATOM 627 O O . ILE A 1 80 ? -2.976 1.953 12.702 1.00 98.12 80 ILE A O 1
ATOM 631 N N . LYS A 1 81 ? -4.508 1.049 14.078 1.00 97.75 81 LYS A N 1
ATOM 632 C CA . LYS A 1 81 ? -3.547 0.311 14.914 1.00 97.75 81 LYS A CA 1
ATOM 633 C C . LYS A 1 81 ? -2.799 -0.786 14.161 1.00 97.75 81 LYS A C 1
ATOM 635 O O . LYS A 1 81 ? -1.683 -1.098 14.540 1.00 97.75 81 LYS A O 1
ATOM 640 N N . ARG A 1 82 ? -3.407 -1.397 13.140 1.00 97.69 82 ARG A N 1
ATOM 641 C CA . ARG A 1 82 ? -2.745 -2.407 12.300 1.00 97.69 82 ARG A CA 1
ATOM 642 C C . ARG A 1 82 ? -1.676 -1.795 11.397 1.00 97.69 82 ARG A C 1
ATOM 644 O O . ARG A 1 82 ? -0.702 -2.467 11.084 1.00 97.69 82 ARG A O 1
ATOM 651 N N . TYR A 1 83 ? -1.892 -0.566 10.938 1.00 98.25 83 TYR A N 1
ATOM 652 C CA . TYR A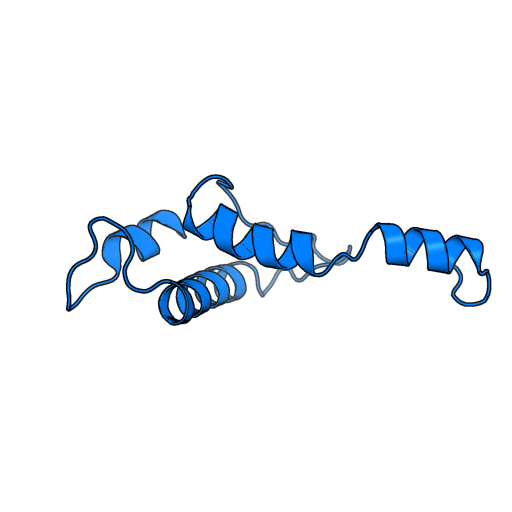 1 83 ? -1.016 0.094 9.972 1.00 98.25 83 TYR A CA 1
ATOM 653 C C . TYR A 1 83 ? 0.140 0.882 10.618 1.00 98.25 83 TYR A C 1
ATOM 655 O O . TYR A 1 83 ? 1.091 1.195 9.903 1.00 98.25 83 TYR A O 1
ATOM 663 N N . ILE A 1 84 ? 0.077 1.202 11.920 1.00 97.19 84 ILE A N 1
ATOM 664 C CA . ILE A 1 84 ? 1.137 1.922 12.660 1.00 97.19 84 ILE A CA 1
ATOM 665 C C . ILE A 1 84 ? 2.083 0.999 13.428 1.00 97.19 84 ILE A C 1
ATOM 667 O O . ILE A 1 84 ? 1.610 -0.017 13.980 1.00 97.19 84 ILE A O 1
#

InterPro domains:
  IPR005848 Urease, alpha subunit [PR01752] (14-30)
  IPR005848 Urease, alpha subunit [PR01752] (81-84)
  IPR006680 Amidohydrolase-related [PF01979] (6-84)
  IPR017951 Urease alpha subunit, C-terminal [PS51368] (1-84)
  IPR032466 Metal-dependent hydrolase [SSF51556] (1-84)
  IPR050112 Urease Alpha Subunit [PTHR43440] (1-84)

Nearest PDB structures (foldseek):
  1fwa-assembly1_C  TM=9.446E-01  e=1.380E-08  Klebsiella aerogenes
  1ejs-assembly1_C  TM=9.453E-01  e=2.300E-08  Klebsiella aerogenes
  1krb-assembly1_C  TM=9.441E-01  e=2.300E-08  Klebsiella aerogenes
  1fwg-assembly1_C  TM=9.452E-01  e=2.452E-08  Klebsiella aerogenes
  1ejt-assembly1_C  TM=9.459E-01  e=2.786E-08  Klebsiella aerogenes

Radius of gyration: 16.42 Å; Cα contacts (8 Å, |Δi|>4): 54; chains: 1; bounding box: 40×22×42 Å

Foldseek 3Di:
DADPVDVVSVVVVVVVDDPVVVVVVLVCLQVLVDQDFDACPPNPGHRVCRLVVLVVSLVVCCVPPNADVPDDPPDNVVSVVSSD

Mean predicted aligned error: 3.04 Å

Organism: NCBI:txid611301

Secondary structure (DSSP, 8-state):
---TT-HHHHHHHHTT--HHHHHHHHHHHHTTSS------BTTTB-GGGHHHHHHHHHHHHHHHH-SPTT-BTTB-HHHHHHH-

Solvent-accessible surface area (backbone atoms only — not comparable to full-atom values): 5262 Å² total; per-residue (Å²): 136,83,49,92,87,40,71,68,45,44,53,54,48,58,75,66,67,48,72,67,62,57,57,45,46,57,52,36,43,75,71,57,75,49,89,78,86,78,31,55,61,88,76,86,37,47,67,94,38,43,71,60,50,49,52,50,48,54,51,52,46,36,75,77,68,44,78,50,90,88,38,54,102,88,48,55,62,54,56,53,59,70,70,103